Protein AF-A0A7S1TIT7-F1 (afdb_monomer_lite)

Sequence (179 aa):
MDATLGSLRNRAVDLRTTVGELREAAAGMADGLTSVQWPVMLDKYDGLCRIFYQFTDDVERAISEIGLNCLIIQPATMPAGVDLESTLDSIPDLLRTKLDPEIEEEHAALVSSSERNESKEEINRRARMFNDYVEDIELKIADWRDTFIAGKEPPLKPVVPSADDDAIIRIIEFGDGLQ

Organism: NCBI:txid31354

pLDDT: mean 77.71, std 13.83, range [41.19, 93.56]

Secondary structure (DSSP, 8-state):
-HHHHHHHHHHHHHHHHHHHHHHHHHHHHHTT-HHHHHHHHHHHHHHHHHHHHHHHHHHHHHHHHH-GGG----PPPPPTTS-HHHHHHHHHHHT--SPPHHHHHHHHHHHHHHHHH--HHHHHHHHHHHHHHHHHHHHHHHHHHHHHHTTPPP-SS--PPPHHHHHHHHHHHH-TT--

Structure (mmCIF, N/CA/C/O backbone):
data_AF-A0A7S1TIT7-F1
#
_entry.id   AF-A0A7S1TIT7-F1
#
loop_
_atom_site.group_PDB
_atom_site.id
_atom_site.type_symbol
_atom_site.label_atom_id
_atom_site.label_alt_id
_atom_site.label_comp_id
_atom_site.label_asym_id
_atom_site.label_entity_id
_atom_site.label_seq_id
_atom_site.pdbx_PDB_ins_code
_atom_site.Cartn_x
_atom_site.Cartn_y
_atom_site.Cartn_z
_atom_site.occupancy
_atom_site.B_iso_or_equiv
_atom_site.auth_seq_id
_atom_site.auth_comp_id
_atom_site.auth_asym_id
_atom_site.auth_atom_id
_atom_site.pdbx_PDB_model_num
ATOM 1 N N . MET A 1 1 ? 9.731 -21.096 5.831 1.00 58.03 1 MET A N 1
ATOM 2 C CA . MET A 1 1 ? 10.421 -19.9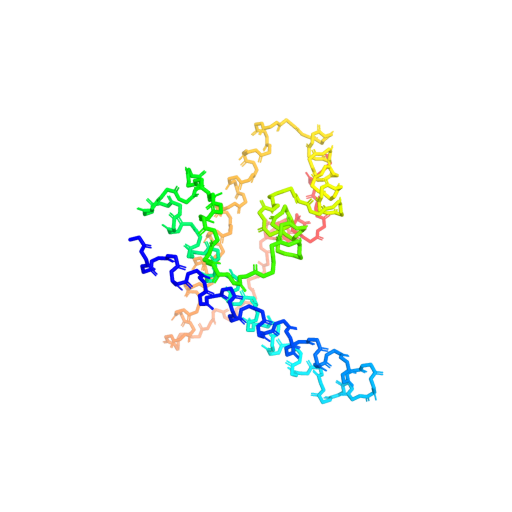57 5.193 1.00 58.03 1 MET A CA 1
ATOM 3 C C . MET A 1 1 ? 9.933 -19.764 3.760 1.00 58.03 1 MET A C 1
ATOM 5 O O . MET A 1 1 ? 9.417 -18.695 3.468 1.00 58.03 1 MET A O 1
ATOM 9 N N . ASP A 1 2 ? 9.968 -20.801 2.915 1.00 74.25 2 ASP A N 1
ATOM 10 C CA . ASP A 1 2 ? 9.575 -20.686 1.495 1.00 74.25 2 ASP A CA 1
ATOM 11 C C . ASP A 1 2 ? 8.107 -20.323 1.235 1.00 74.25 2 ASP A C 1
ATOM 13 O O . ASP A 1 2 ? 7.825 -19.620 0.271 1.00 74.25 2 ASP A O 1
ATOM 17 N N . ALA A 1 3 ? 7.164 -20.747 2.084 1.00 83.12 3 ALA A N 1
ATOM 18 C CA . ALA A 1 3 ? 5.744 -20.456 1.866 1.00 83.12 3 ALA A CA 1
ATOM 19 C C . ALA A 1 3 ? 5.410 -18.956 2.014 1.00 83.12 3 ALA A C 1
ATOM 21 O O . ALA A 1 3 ? 4.739 -18.394 1.152 1.00 83.12 3 ALA A O 1
ATOM 22 N N . THR A 1 4 ? 5.919 -18.293 3.060 1.00 85.62 4 THR A N 1
ATOM 23 C CA . THR A 1 4 ? 5.671 -16.863 3.329 1.00 85.62 4 THR A CA 1
ATOM 24 C C . THR A 1 4 ? 6.324 -15.972 2.268 1.00 85.62 4 THR A C 1
ATOM 26 O O . THR A 1 4 ? 5.672 -15.086 1.717 1.00 85.62 4 THR A O 1
ATOM 29 N N . LEU A 1 5 ? 7.581 -16.255 1.900 1.00 85.75 5 LEU A N 1
ATOM 30 C CA . LEU A 1 5 ? 8.264 -15.557 0.802 1.00 85.75 5 LEU A CA 1
ATOM 31 C C . LEU A 1 5 ? 7.618 -15.854 -0.560 1.00 85.75 5 LEU A C 1
ATOM 33 O O . LEU A 1 5 ? 7.541 -14.973 -1.413 1.00 85.75 5 LEU A O 1
ATOM 37 N N . GLY A 1 6 ? 7.112 -17.073 -0.758 1.00 88.06 6 GLY A N 1
ATOM 38 C CA . GLY A 1 6 ? 6.328 -17.449 -1.932 1.00 88.06 6 GLY A CA 1
ATOM 39 C C . GLY A 1 6 ? 5.029 -16.648 -2.052 1.00 88.06 6 GLY A C 1
ATOM 40 O O . GLY A 1 6 ? 4.721 -16.173 -3.142 1.00 88.06 6 GLY A O 1
ATOM 41 N N . SER A 1 7 ? 4.312 -16.433 -0.941 1.00 87.88 7 SER A N 1
ATOM 42 C CA . SER A 1 7 ? 3.123 -15.565 -0.901 1.00 87.88 7 SER A CA 1
ATOM 43 C C . SER A 1 7 ? 3.469 -14.138 -1.315 1.00 87.88 7 SER A C 1
ATOM 45 O O . SER A 1 7 ? 2.881 -13.622 -2.262 1.00 87.88 7 SER A O 1
ATOM 47 N N . LEU A 1 8 ? 4.492 -13.543 -0.689 1.00 89.56 8 LEU A N 1
ATOM 48 C CA . LEU A 1 8 ? 4.964 -12.194 -1.019 1.00 89.56 8 LEU A CA 1
ATOM 49 C C . LEU A 1 8 ? 5.349 -12.058 -2.493 1.00 89.56 8 LEU A C 1
ATOM 51 O O . LEU A 1 8 ? 4.974 -11.090 -3.152 1.00 89.56 8 LEU A O 1
ATOM 55 N N . ARG A 1 9 ? 6.064 -13.050 -3.033 1.00 91.12 9 ARG A N 1
ATOM 56 C CA . ARG A 1 9 ? 6.432 -13.079 -4.449 1.00 91.12 9 ARG A CA 1
ATOM 57 C C . ARG A 1 9 ? 5.200 -13.097 -5.349 1.00 91.12 9 ARG A C 1
ATOM 59 O O . ARG A 1 9 ? 5.163 -12.340 -6.313 1.00 91.12 9 ARG A O 1
ATOM 66 N N . ASN A 1 10 ? 4.218 -13.948 -5.059 1.00 92.19 10 ASN A N 1
ATOM 67 C CA . ASN A 1 10 ? 2.997 -14.032 -5.861 1.00 92.19 10 ASN A CA 1
ATOM 68 C C . ASN A 1 10 ? 2.229 -12.705 -5.825 1.00 92.19 10 ASN A C 1
ATOM 70 O O . ASN A 1 10 ? 1.868 -12.187 -6.876 1.00 92.19 10 ASN A O 1
ATOM 74 N N . ARG A 1 11 ? 2.100 -12.085 -4.645 1.00 91.50 11 ARG A N 1
ATOM 75 C CA . ARG A 1 11 ? 1.478 -10.761 -4.505 1.00 91.50 11 ARG A CA 1
ATOM 76 C C . ARG A 1 11 ? 2.214 -9.666 -5.272 1.00 91.50 11 ARG A C 1
ATOM 78 O O . ARG A 1 11 ? 1.576 -8.851 -5.927 1.00 91.50 11 ARG A O 1
ATOM 85 N N . ALA A 1 12 ? 3.546 -9.661 -5.246 1.00 90.81 12 ALA A N 1
ATOM 86 C CA . ALA A 1 12 ? 4.338 -8.709 -6.023 1.00 90.81 12 ALA A CA 1
ATOM 87 C C . ALA A 1 12 ? 4.140 -8.888 -7.542 1.00 90.81 12 ALA A C 1
ATOM 89 O O . ALA A 1 12 ? 4.123 -7.909 -8.291 1.00 90.81 12 ALA A O 1
ATOM 90 N N . VAL A 1 13 ? 3.959 -10.129 -8.007 1.00 93.56 13 VAL A N 1
ATOM 91 C CA . VAL A 1 13 ? 3.612 -10.415 -9.407 1.00 93.56 13 VAL A CA 1
ATOM 92 C C . VAL A 1 13 ? 2.209 -9.901 -9.738 1.00 93.56 13 VAL A C 1
ATOM 94 O O . VAL A 1 13 ? 2.049 -9.246 -10.766 1.00 93.56 13 VAL A O 1
ATOM 97 N N . ASP A 1 14 ? 1.225 -10.123 -8.867 1.00 92.62 14 ASP A N 1
ATOM 98 C CA . ASP A 1 14 ? -0.146 -9.629 -9.052 1.00 92.62 14 ASP A CA 1
ATOM 99 C C . ASP A 1 14 ? -0.195 -8.092 -9.122 1.00 92.62 14 ASP A C 1
ATOM 101 O O . ASP A 1 14 ? -0.849 -7.531 -10.008 1.00 92.62 14 ASP A O 1
ATOM 105 N N . LEU A 1 15 ? 0.555 -7.403 -8.248 1.00 92.50 15 LEU A N 1
ATOM 106 C CA . LEU A 1 15 ? 0.726 -5.945 -8.290 1.00 92.50 15 LEU A CA 1
ATOM 107 C C . LEU A 1 15 ? 1.280 -5.502 -9.643 1.00 92.50 15 LEU A C 1
ATOM 109 O O . LEU A 1 15 ? 0.707 -4.633 -10.297 1.00 92.50 15 LEU A O 1
ATOM 113 N N . ARG A 1 16 ? 2.373 -6.127 -10.094 1.00 93.00 16 ARG A N 1
ATOM 114 C CA . ARG A 1 16 ? 3.004 -5.791 -11.375 1.00 93.00 16 ARG A CA 1
ATOM 115 C C . ARG A 1 16 ? 2.039 -5.966 -12.547 1.00 93.00 16 ARG A C 1
ATOM 117 O O . ARG A 1 16 ? 1.995 -5.097 -13.417 1.00 93.00 16 ARG A O 1
ATOM 124 N N . THR A 1 17 ? 1.293 -7.067 -12.586 1.00 93.50 17 THR A N 1
ATOM 125 C CA . THR A 1 17 ? 0.300 -7.321 -13.639 1.00 93.50 17 THR A CA 1
ATOM 126 C C . THR A 1 17 ? -0.785 -6.248 -13.628 1.00 93.50 17 THR A C 1
ATOM 128 O O . THR A 1 17 ? -1.046 -5.638 -14.662 1.00 93.50 17 THR A O 1
ATOM 131 N N . THR A 1 18 ? -1.341 -5.939 -12.456 1.00 91.81 18 THR A N 1
ATOM 132 C CA . THR A 1 18 ? -2.420 -4.947 -12.309 1.00 91.81 18 THR A CA 1
ATOM 133 C C . THR A 1 18 ? -1.967 -3.538 -12.702 1.00 91.81 18 THR A C 1
ATOM 135 O O . THR A 1 18 ? -2.689 -2.819 -13.389 1.00 91.81 18 THR A O 1
ATOM 138 N N . VAL A 1 19 ? -0.741 -3.145 -12.339 1.00 92.94 19 VAL A N 1
ATOM 139 C CA . VAL A 1 19 ? -0.140 -1.871 -12.776 1.00 92.94 19 VAL A CA 1
ATOM 140 C C . VAL A 1 19 ? 0.035 -1.831 -14.299 1.00 92.94 19 VAL A C 1
ATOM 142 O O . VAL A 1 19 ? -0.187 -0.789 -14.917 1.00 92.94 19 VAL A O 1
ATOM 145 N N . GLY A 1 20 ? 0.400 -2.956 -14.920 1.00 91.62 20 GLY A N 1
ATOM 146 C CA . GLY A 1 20 ? 0.460 -3.084 -16.377 1.00 91.62 20 GLY A CA 1
ATOM 147 C C . GLY A 1 20 ? -0.895 -2.829 -17.041 1.00 91.62 20 GLY A C 1
ATOM 148 O O . GLY A 1 20 ? -0.988 -1.998 -17.941 1.00 91.62 20 GLY A O 1
ATOM 149 N N . GLU A 1 21 ? -1.952 -3.467 -16.541 1.00 89.75 21 GLU A N 1
ATOM 150 C CA . GLU A 1 21 ? -3.323 -3.288 -17.039 1.00 89.75 21 GLU A CA 1
ATOM 151 C C . GLU A 1 21 ? -3.825 -1.844 -16.861 1.00 89.75 21 GLU A C 1
ATOM 153 O O . GLU A 1 21 ? -4.445 -1.278 -17.762 1.00 89.75 21 GLU A O 1
ATOM 158 N N . LEU A 1 22 ? -3.511 -1.205 -15.727 1.00 91.56 22 LEU A N 1
ATOM 159 C CA . LEU A 1 22 ? -3.816 0.211 -15.492 1.00 91.56 22 LEU A CA 1
ATOM 160 C C . LEU A 1 22 ? -3.123 1.124 -16.498 1.00 91.56 22 LEU A C 1
ATOM 162 O O . LEU A 1 22 ? -3.729 2.071 -17.003 1.00 91.56 22 LEU A O 1
ATOM 166 N N . ARG A 1 23 ? -1.857 0.839 -16.812 1.00 90.94 23 ARG A N 1
ATOM 167 C CA . ARG A 1 23 ? -1.103 1.594 -17.812 1.00 90.94 23 ARG A CA 1
ATOM 168 C C . ARG A 1 23 ? -1.729 1.465 -19.199 1.00 90.94 23 ARG A C 1
ATOM 170 O O . ARG A 1 23 ? -1.784 2.457 -19.922 1.00 90.94 23 ARG A O 1
ATOM 177 N N . GLU A 1 24 ? -2.208 0.281 -19.567 1.00 89.31 24 GLU A N 1
ATOM 178 C CA . GLU A 1 24 ? -2.913 0.061 -20.836 1.00 89.31 24 GLU A CA 1
ATOM 179 C C . GLU A 1 24 ? -4.241 0.827 -20.892 1.00 89.31 24 GLU A C 1
ATOM 181 O O . GLU A 1 24 ? -4.508 1.518 -21.877 1.00 89.31 24 GLU A O 1
ATOM 186 N N . ALA A 1 25 ? -5.036 0.793 -19.818 1.00 86.94 25 ALA A N 1
ATOM 187 C CA . ALA A 1 25 ? -6.267 1.578 -19.723 1.00 86.94 25 ALA A CA 1
ATOM 188 C C . ALA A 1 25 ? -5.986 3.089 -19.819 1.00 86.94 25 ALA A C 1
ATOM 190 O O . ALA A 1 25 ? -6.678 3.815 -20.537 1.00 86.94 25 ALA A O 1
ATOM 191 N N . ALA A 1 26 ? -4.928 3.566 -19.154 1.00 87.62 26 ALA A N 1
ATOM 192 C CA . ALA A 1 26 ? -4.488 4.956 -19.223 1.00 87.62 26 ALA A CA 1
ATOM 193 C C . ALA A 1 26 ? -4.036 5.366 -20.632 1.00 87.62 26 ALA A C 1
ATOM 195 O O . ALA A 1 26 ? -4.397 6.448 -21.097 1.00 87.62 26 ALA A O 1
ATOM 196 N N . ALA A 1 27 ? -3.313 4.496 -21.341 1.00 89.44 27 ALA A N 1
ATOM 197 C CA . ALA A 1 27 ? -2.955 4.724 -22.739 1.00 89.44 27 ALA A CA 1
ATOM 198 C C . ALA A 1 27 ? -4.207 4.820 -23.627 1.00 89.44 27 ALA A C 1
ATOM 200 O O . ALA A 1 27 ? -4.347 5.773 -24.389 1.00 89.44 27 ALA A O 1
ATOM 201 N N . GLY A 1 28 ? -5.181 3.922 -23.446 1.00 83.94 28 GLY A N 1
ATOM 202 C CA . GLY A 1 28 ? -6.456 3.993 -24.161 1.00 83.94 28 GLY A CA 1
ATOM 203 C C . GLY A 1 28 ? -7.236 5.289 -23.891 1.00 83.94 28 GLY A C 1
ATOM 204 O O . GLY A 1 28 ? -7.889 5.818 -24.791 1.00 83.94 28 GLY A O 1
ATOM 205 N N . MET A 1 29 ? -7.155 5.848 -22.677 1.00 86.44 29 MET A N 1
ATOM 206 C CA . MET A 1 29 ? -7.725 7.169 -22.377 1.00 86.44 29 MET A CA 1
ATOM 207 C C . MET A 1 29 ? -7.006 8.299 -23.120 1.00 86.44 29 MET A C 1
ATOM 209 O O . MET A 1 29 ? -7.679 9.210 -23.603 1.00 86.44 29 MET A O 1
ATOM 213 N N . ALA A 1 30 ? -5.675 8.238 -23.229 1.00 87.38 30 ALA A N 1
ATOM 214 C CA . ALA A 1 30 ? -4.887 9.200 -24.002 1.00 87.38 30 ALA A CA 1
ATOM 215 C C . ALA A 1 30 ? -5.229 9.149 -25.503 1.00 87.38 30 ALA A C 1
ATOM 217 O O . ALA A 1 30 ? -5.255 10.189 -26.159 1.00 87.38 30 ALA A O 1
ATOM 218 N N . ASP A 1 31 ? -5.604 7.971 -26.009 1.00 89.94 31 ASP A N 1
ATOM 219 C CA . ASP A 1 31 ? -6.072 7.752 -27.384 1.00 89.94 31 ASP A CA 1
ATOM 220 C C . ASP A 1 31 ? -7.546 8.161 -27.614 1.00 89.94 31 ASP A C 1
ATOM 222 O O . ASP A 1 31 ? -8.123 7.900 -28.672 1.00 89.94 31 ASP A O 1
ATOM 226 N N . GLY A 1 32 ? -8.185 8.818 -26.639 1.00 83.38 32 GLY A N 1
ATOM 227 C CA . GLY A 1 32 ? -9.541 9.363 -26.763 1.00 83.38 32 GLY A CA 1
ATOM 228 C C . GLY A 1 32 ? -10.673 8.378 -26.450 1.00 83.38 32 GLY A C 1
ATOM 229 O O . GLY A 1 32 ? -11.839 8.705 -26.669 1.00 83.38 32 GLY A O 1
ATOM 230 N N . LEU A 1 33 ? -10.376 7.196 -25.894 1.00 82.19 33 LEU A N 1
ATOM 231 C CA . LEU A 1 33 ? -11.378 6.200 -25.473 1.00 82.19 33 LEU A CA 1
ATOM 232 C C . LEU A 1 33 ? -11.870 6.415 -24.028 1.00 82.19 33 LEU A C 1
ATOM 234 O O . LEU A 1 33 ? -12.299 5.469 -23.364 1.00 82.19 33 LEU A O 1
ATOM 238 N N . THR A 1 34 ? -11.821 7.648 -23.515 1.00 78.88 34 THR A N 1
ATOM 239 C CA . THR A 1 34 ? -12.036 7.973 -22.093 1.00 78.88 34 THR A CA 1
ATOM 240 C C . THR A 1 34 ? -13.354 7.440 -21.530 1.00 78.88 34 THR A C 1
ATOM 242 O O . THR A 1 34 ? -13.369 6.909 -20.425 1.00 78.88 34 THR A O 1
ATOM 245 N N . SER A 1 35 ? -14.457 7.513 -22.280 1.00 76.75 35 SER A N 1
ATOM 246 C CA . SER A 1 35 ? -15.775 7.054 -21.808 1.00 76.75 35 SER A CA 1
ATOM 247 C C . SER A 1 35 ? -15.862 5.542 -21.576 1.00 76.75 35 SER A C 1
ATOM 249 O O . SER A 1 35 ? -16.664 5.097 -20.759 1.00 76.75 35 SER A O 1
ATOM 251 N N . VAL A 1 36 ? -15.037 4.758 -22.274 1.00 79.44 36 VAL A N 1
ATOM 252 C CA . VAL A 1 36 ? -14.968 3.295 -22.139 1.00 79.44 36 VAL A CA 1
ATOM 253 C C . VAL A 1 36 ? -13.893 2.900 -21.131 1.00 79.44 36 VAL A C 1
ATOM 255 O O . VAL A 1 36 ? -14.093 1.983 -20.342 1.00 79.44 36 VAL A O 1
ATOM 258 N N . GLN A 1 37 ? -12.762 3.606 -21.138 1.00 85.31 37 GLN A N 1
ATOM 259 C CA . GLN A 1 37 ? -11.591 3.255 -20.340 1.00 85.31 37 GLN A CA 1
ATOM 260 C C . GLN A 1 37 ? -11.646 3.788 -18.906 1.00 85.31 37 GLN A C 1
ATOM 262 O O . GLN A 1 37 ? -11.035 3.192 -18.027 1.00 85.31 37 GLN A O 1
ATOM 267 N N . TRP A 1 38 ? -12.393 4.861 -18.626 1.00 85.06 38 TRP A N 1
ATOM 268 C CA . TRP A 1 38 ? -12.480 5.423 -17.274 1.00 85.06 38 TRP A CA 1
ATOM 269 C C . TRP A 1 38 ? -13.085 4.450 -16.245 1.00 85.06 38 TRP A C 1
ATOM 271 O O . TRP A 1 38 ? -12.448 4.227 -15.216 1.00 85.06 38 TRP A O 1
ATOM 281 N N . PRO A 1 39 ? -14.240 3.794 -16.497 1.00 90.81 39 PRO A N 1
ATOM 282 C CA . PRO A 1 39 ? -14.759 2.787 -15.570 1.00 90.81 39 PRO A CA 1
ATOM 283 C C . PRO A 1 39 ? -13.808 1.597 -15.386 1.00 90.81 39 PRO A C 1
ATOM 285 O O . PRO A 1 39 ? -13.676 1.090 -14.277 1.00 90.81 39 PRO A O 1
ATOM 288 N N . VAL A 1 40 ? -13.120 1.181 -16.457 1.00 87.19 40 VAL A N 1
ATOM 289 C CA . VAL A 1 40 ? -12.118 0.104 -16.407 1.00 87.19 40 VAL A CA 1
ATOM 290 C C . VAL A 1 40 ? -10.932 0.520 -15.539 1.00 87.19 40 VAL A C 1
ATOM 292 O O . VAL A 1 40 ? -10.490 -0.254 -14.701 1.00 87.19 40 VAL A O 1
ATOM 295 N N . MET A 1 41 ? -10.446 1.752 -15.688 1.00 88.88 41 MET A N 1
ATOM 296 C CA . MET A 1 41 ? -9.358 2.284 -14.873 1.00 88.88 41 MET A CA 1
ATOM 297 C C . MET A 1 41 ? -9.737 2.305 -13.389 1.00 88.88 41 MET A C 1
ATOM 299 O O . MET A 1 41 ? -8.952 1.842 -12.569 1.00 88.88 41 MET A O 1
ATOM 303 N N . LEU A 1 42 ? -10.947 2.760 -13.048 1.00 90.44 42 LEU A N 1
ATOM 304 C CA . LEU A 1 42 ? -11.422 2.767 -11.661 1.00 90.44 42 LEU A CA 1
ATOM 305 C C . LEU A 1 42 ? -11.518 1.358 -11.062 1.00 90.44 42 LEU A C 1
ATOM 307 O O . LEU A 1 42 ? -11.068 1.152 -9.938 1.00 90.44 42 LEU A O 1
ATOM 311 N N . ASP A 1 43 ? -12.055 0.389 -11.806 1.00 89.00 43 ASP A N 1
ATOM 312 C CA . ASP A 1 43 ? -12.136 -1.011 -11.362 1.00 89.00 43 ASP A CA 1
ATOM 313 C C . ASP A 1 43 ? -10.741 -1.609 -11.118 1.00 89.00 43 ASP A C 1
ATOM 315 O O . ASP A 1 43 ? -10.473 -2.223 -10.084 1.00 89.00 43 ASP A O 1
ATOM 319 N N . LYS A 1 44 ? -9.801 -1.353 -12.035 1.00 89.00 44 LYS A N 1
ATOM 320 C CA . LYS A 1 44 ? -8.411 -1.800 -11.894 1.00 89.00 44 LYS A CA 1
ATOM 321 C C . LYS A 1 44 ? -7.678 -1.091 -10.761 1.00 89.00 44 LYS A C 1
ATOM 323 O O . LYS A 1 44 ? -6.844 -1.712 -10.107 1.00 89.00 44 LYS A O 1
ATOM 328 N N . TYR A 1 45 ? -7.992 0.175 -10.505 1.00 91.00 45 TYR A N 1
ATOM 329 C CA . TYR A 1 45 ? -7.431 0.932 -9.392 1.00 91.00 45 TYR A CA 1
ATOM 330 C C . TYR A 1 45 ? -7.933 0.396 -8.047 1.00 91.00 45 TYR A C 1
ATOM 332 O O . TYR A 1 45 ? -7.124 0.153 -7.159 1.00 91.00 45 TYR A O 1
ATOM 340 N N . ASP A 1 46 ? -9.231 0.110 -7.915 1.00 91.50 46 ASP A N 1
ATOM 341 C CA . ASP A 1 46 ? -9.778 -0.545 -6.719 1.00 91.50 46 ASP A CA 1
ATOM 342 C C . ASP A 1 46 ? -9.140 -1.929 -6.496 1.00 91.50 46 ASP A C 1
ATOM 344 O O . ASP A 1 46 ? -8.717 -2.267 -5.387 1.00 91.50 46 ASP A O 1
ATOM 348 N N . GLY A 1 47 ? -8.968 -2.706 -7.570 1.00 89.94 47 GLY A N 1
ATOM 349 C CA . GLY A 1 47 ? -8.208 -3.956 -7.541 1.00 89.94 47 GLY A CA 1
ATOM 350 C C . GLY A 1 47 ? -6.772 -3.766 -7.043 1.00 89.94 47 GLY A C 1
ATOM 351 O O . GLY A 1 47 ? -6.326 -4.501 -6.161 1.00 89.94 47 GLY A O 1
ATOM 352 N N . LEU A 1 48 ? -6.067 -2.750 -7.551 1.00 92.19 48 LEU A N 1
ATOM 353 C CA . LEU A 1 48 ? -4.711 -2.405 -7.128 1.00 92.19 48 LEU A CA 1
ATOM 354 C C . LEU A 1 48 ? -4.660 -2.062 -5.633 1.00 92.19 48 LEU A C 1
ATOM 356 O O . LEU A 1 48 ? -3.813 -2.602 -4.922 1.00 92.19 48 LEU A O 1
ATOM 360 N N . CYS A 1 49 ? -5.580 -1.227 -5.140 1.00 92.00 49 CYS A N 1
ATOM 361 C CA . CYS A 1 49 ? -5.681 -0.880 -3.722 1.00 92.00 49 CYS A CA 1
ATOM 362 C C . CYS A 1 49 ? -5.841 -2.130 -2.851 1.00 92.00 49 CYS A C 1
ATOM 364 O O . CYS A 1 49 ? -5.101 -2.305 -1.884 1.00 92.00 49 CYS A O 1
ATOM 366 N N . ARG A 1 50 ? -6.742 -3.050 -3.218 1.00 92.19 50 ARG A N 1
ATOM 367 C CA . ARG A 1 50 ? -6.949 -4.306 -2.475 1.00 92.19 50 ARG A CA 1
ATOM 368 C C . ARG A 1 50 ? -5.698 -5.179 -2.435 1.00 92.19 50 ARG A C 1
ATOM 370 O O . ARG A 1 50 ? -5.405 -5.761 -1.392 1.00 92.19 50 ARG A O 1
ATOM 377 N N . ILE A 1 51 ? -4.965 -5.282 -3.545 1.00 91.69 51 ILE A N 1
ATOM 378 C CA . ILE A 1 51 ? -3.718 -6.054 -3.581 1.00 91.69 51 ILE A CA 1
ATOM 379 C C . ILE A 1 51 ? -2.651 -5.368 -2.718 1.00 91.69 51 ILE A C 1
ATOM 381 O O . ILE A 1 51 ? -1.938 -6.068 -2.006 1.00 91.69 51 ILE A O 1
ATOM 385 N N . PHE A 1 52 ? -2.568 -4.033 -2.715 1.00 91.62 52 PHE A N 1
ATOM 386 C CA . PHE A 1 52 ? -1.659 -3.302 -1.826 1.00 91.62 52 PHE A CA 1
ATOM 387 C C . PHE A 1 52 ? -1.957 -3.559 -0.350 1.00 91.62 52 PHE A C 1
ATOM 389 O O . PHE A 1 52 ? -1.029 -3.877 0.385 1.00 91.62 52 PHE A O 1
ATOM 396 N N . TYR A 1 53 ? -3.224 -3.505 0.074 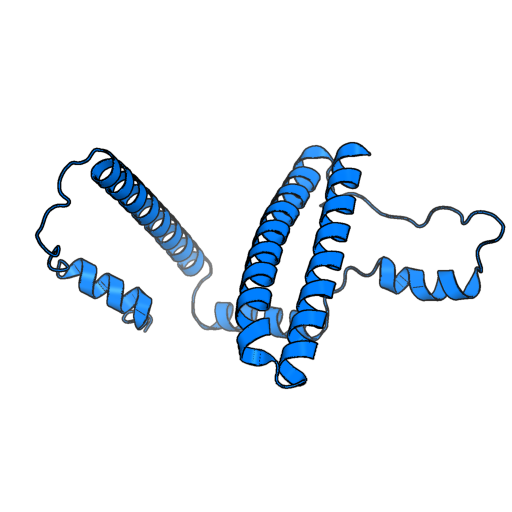1.00 91.19 53 TYR A N 1
ATOM 397 C CA . TYR A 1 53 ? -3.601 -3.857 1.450 1.00 91.19 53 TYR A CA 1
ATOM 398 C C . TYR A 1 53 ? -3.142 -5.274 1.810 1.00 91.19 53 TYR A C 1
ATOM 400 O O . TYR A 1 53 ? -2.447 -5.475 2.801 1.00 91.19 53 TYR A O 1
ATOM 408 N N . GLN A 1 54 ? -3.437 -6.248 0.947 1.00 90.50 54 GLN A N 1
ATOM 409 C CA . GLN A 1 54 ? -3.032 -7.640 1.160 1.00 90.50 54 GLN A CA 1
ATOM 410 C C . GLN A 1 54 ? -1.509 -7.827 1.157 1.00 90.50 54 GLN A C 1
ATOM 412 O O . GLN A 1 54 ? -0.994 -8.695 1.857 1.00 90.50 54 GLN A O 1
ATOM 417 N N . PHE A 1 55 ? -0.783 -7.051 0.350 1.00 91.94 55 PHE A N 1
ATOM 418 C CA . PHE A 1 55 ? 0.673 -7.084 0.307 1.00 91.94 55 PHE A CA 1
ATOM 419 C C . PHE A 1 55 ? 1.275 -6.526 1.598 1.00 91.94 55 PHE A C 1
ATOM 421 O O . PHE A 1 55 ? 2.188 -7.141 2.141 1.00 91.94 55 PHE A O 1
ATOM 428 N N . THR A 1 56 ? 0.742 -5.419 2.117 1.00 91.25 56 THR A N 1
ATOM 429 C CA . THR A 1 56 ? 1.158 -4.846 3.404 1.00 91.25 56 THR A CA 1
ATOM 430 C C . THR A 1 56 ? 0.925 -5.835 4.545 1.00 91.25 56 THR A C 1
ATOM 432 O O . THR A 1 56 ? 1.863 -6.115 5.289 1.00 91.25 56 THR A O 1
ATOM 435 N N . ASP A 1 57 ? -0.254 -6.462 4.613 1.00 91.25 57 ASP A N 1
ATOM 436 C CA . ASP A 1 57 ? -0.551 -7.507 5.604 1.00 91.25 57 ASP A CA 1
ATOM 437 C C . ASP A 1 57 ? 0.429 -8.691 5.497 1.00 91.25 57 ASP A C 1
ATOM 439 O O . ASP A 1 57 ? 0.942 -9.196 6.499 1.00 91.25 57 ASP A O 1
ATOM 443 N N . ASP A 1 58 ? 0.730 -9.140 4.272 1.00 90.81 58 ASP A N 1
ATOM 444 C CA . ASP A 1 58 ? 1.688 -10.221 4.028 1.00 90.81 58 ASP A CA 1
ATOM 445 C C . ASP A 1 58 ? 3.117 -9.828 4.458 1.00 90.81 58 ASP A C 1
ATOM 447 O O . ASP A 1 58 ? 3.856 -10.684 4.958 1.00 90.81 58 ASP A O 1
ATOM 451 N N . VAL A 1 59 ? 3.513 -8.558 4.294 1.00 91.81 59 VAL A N 1
ATOM 452 C CA . VAL A 1 59 ? 4.808 -8.022 4.749 1.00 91.81 59 VAL A CA 1
ATOM 453 C C . VAL A 1 59 ? 4.867 -7.983 6.273 1.00 91.81 59 VAL A C 1
ATOM 455 O O . VAL A 1 59 ? 5.839 -8.477 6.845 1.00 91.81 59 VAL A O 1
ATOM 458 N N . GLU A 1 60 ? 3.841 -7.467 6.948 1.00 91.75 60 GLU A N 1
ATOM 459 C CA . GLU A 1 60 ? 3.769 -7.436 8.416 1.00 91.75 60 GLU A CA 1
ATOM 460 C C . GLU A 1 60 ? 3.786 -8.845 9.016 1.00 91.75 60 GLU A C 1
ATOM 462 O O . GLU A 1 60 ? 4.522 -9.130 9.974 1.00 91.75 60 GLU A O 1
ATOM 467 N N . ARG A 1 61 ? 3.046 -9.771 8.396 1.00 90.06 61 ARG A N 1
ATOM 468 C CA . ARG A 1 61 ? 3.090 -11.189 8.748 1.00 90.06 61 ARG A CA 1
ATOM 469 C C . ARG A 1 61 ? 4.490 -11.760 8.544 1.00 90.06 61 ARG A C 1
ATOM 471 O O . ARG A 1 61 ? 4.982 -12.463 9.419 1.00 90.06 61 ARG A O 1
ATOM 478 N N . ALA A 1 62 ? 5.166 -11.450 7.438 1.00 90.25 62 ALA A N 1
ATOM 479 C CA . ALA A 1 62 ? 6.524 -11.930 7.182 1.00 90.25 62 ALA A CA 1
ATOM 480 C C . ALA A 1 62 ? 7.557 -11.350 8.163 1.00 90.25 62 ALA A C 1
ATOM 482 O O . ALA A 1 62 ? 8.456 -12.065 8.609 1.00 90.25 62 ALA A O 1
ATOM 483 N N . ILE A 1 63 ? 7.425 -10.083 8.551 1.00 91.44 63 ILE A N 1
ATOM 484 C CA . ILE A 1 63 ? 8.235 -9.494 9.624 1.00 91.44 63 ILE A CA 1
ATOM 485 C C . ILE A 1 63 ? 8.047 -10.304 10.912 1.00 91.44 63 ILE A C 1
ATOM 487 O O . ILE A 1 63 ? 9.033 -10.702 11.528 1.00 91.44 63 ILE A O 1
ATOM 491 N N . SER A 1 64 ? 6.803 -10.621 11.271 1.00 89.94 64 SER A N 1
ATOM 492 C CA . SER A 1 64 ? 6.481 -11.335 12.513 1.00 89.94 64 SER A CA 1
ATOM 493 C C . SER A 1 64 ? 6.877 -12.821 12.499 1.00 89.94 64 SER A C 1
ATOM 495 O O . SER A 1 64 ? 7.387 -13.333 13.492 1.00 89.94 64 SER A O 1
ATOM 497 N N . GLU A 1 65 ? 6.653 -13.532 11.392 1.00 91.06 65 GLU A N 1
ATOM 498 C CA . GLU A 1 65 ? 6.853 -14.986 11.296 1.00 91.06 65 GLU A CA 1
ATOM 499 C C . GLU A 1 65 ? 8.298 -15.385 10.997 1.00 91.06 65 GLU A C 1
ATOM 501 O O . GLU A 1 65 ? 8.787 -16.388 11.521 1.00 91.06 65 GLU A O 1
ATOM 506 N N . ILE A 1 66 ? 8.965 -14.651 10.100 1.00 89.00 66 ILE A N 1
ATOM 507 C CA . ILE A 1 66 ? 10.291 -15.020 9.584 1.00 89.00 66 ILE A CA 1
ATOM 508 C C . ILE A 1 66 ? 11.361 -13.966 9.871 1.00 89.00 66 ILE A C 1
ATOM 510 O O . ILE A 1 66 ? 12.510 -14.165 9.481 1.00 89.00 66 ILE A O 1
ATOM 514 N N . GLY A 1 67 ? 11.015 -12.861 10.542 1.00 88.00 67 GLY A N 1
ATOM 515 C CA . GLY A 1 67 ? 11.963 -11.789 10.833 1.00 88.00 67 GLY A CA 1
ATOM 516 C C . GLY A 1 67 ? 12.459 -11.106 9.564 1.00 88.00 67 GLY A C 1
ATOM 517 O O . GLY A 1 67 ? 13.660 -10.892 9.427 1.00 88.00 67 GLY A O 1
ATOM 518 N N . LEU A 1 68 ? 11.562 -10.813 8.610 1.00 87.25 68 LEU A N 1
ATOM 519 C CA . LEU A 1 68 ? 11.918 -10.259 7.294 1.00 87.25 68 LEU A CA 1
ATOM 520 C C . LEU A 1 68 ? 12.827 -9.020 7.385 1.00 87.25 68 LEU A C 1
ATOM 522 O O . LEU A 1 68 ? 13.768 -8.892 6.611 1.00 87.25 68 LEU A O 1
ATOM 526 N N . ASN A 1 69 ? 12.597 -8.154 8.372 1.00 86.31 69 ASN A N 1
ATOM 527 C CA . ASN A 1 69 ? 13.403 -6.963 8.662 1.00 86.31 69 ASN A CA 1
ATOM 528 C C . ASN A 1 69 ? 14.854 -7.260 9.094 1.00 86.31 69 ASN A C 1
ATOM 530 O O . ASN A 1 69 ? 15.696 -6.365 9.075 1.00 86.31 69 ASN A O 1
ATOM 534 N N . CYS A 1 70 ? 15.142 -8.496 9.491 1.00 84.31 70 CYS A N 1
ATOM 535 C CA . CYS A 1 70 ? 16.455 -8.966 9.920 1.00 84.31 70 CYS A CA 1
ATOM 536 C C . CYS A 1 70 ? 17.117 -9.892 8.886 1.00 84.31 70 CYS A C 1
ATOM 538 O O . CYS A 1 70 ? 18.254 -10.324 9.094 1.00 84.31 70 CYS A O 1
ATOM 540 N N . LEU A 1 71 ? 16.426 -10.233 7.792 1.00 83.19 71 LEU A N 1
ATOM 541 C CA . LEU A 1 71 ? 16.970 -11.093 6.745 1.00 83.19 71 LEU A CA 1
ATOM 542 C C . LEU A 1 71 ? 17.928 -10.305 5.850 1.00 83.19 71 LEU A C 1
ATOM 544 O O . LEU A 1 71 ? 17.577 -9.277 5.277 1.00 83.19 71 LEU A O 1
ATOM 548 N N . ILE A 1 72 ? 19.141 -10.832 5.688 1.00 81.38 72 ILE A N 1
ATOM 549 C CA . ILE A 1 72 ? 20.129 -10.290 4.755 1.00 81.38 72 ILE A CA 1
ATOM 550 C C . ILE A 1 72 ? 20.047 -11.098 3.464 1.00 81.38 72 ILE A C 1
ATOM 552 O O . ILE A 1 72 ? 20.343 -12.293 3.449 1.00 81.38 72 ILE A O 1
ATOM 556 N N . ILE A 1 73 ? 19.666 -10.436 2.375 1.00 80.50 73 ILE A N 1
ATOM 557 C CA . ILE A 1 73 ? 19.679 -11.031 1.041 1.00 80.50 73 ILE A CA 1
ATOM 558 C C . ILE A 1 73 ? 21.079 -10.844 0.465 1.00 80.50 73 ILE A C 1
ATOM 560 O O . ILE A 1 73 ? 21.522 -9.721 0.231 1.00 80.50 73 ILE A O 1
ATOM 564 N N . GLN A 1 74 ? 21.781 -11.953 0.247 1.00 77.94 74 GLN A N 1
ATOM 565 C CA . GLN A 1 74 ? 23.050 -11.966 -0.474 1.00 77.94 74 GLN A CA 1
ATOM 566 C C . GLN A 1 74 ? 22.855 -12.680 -1.812 1.00 77.94 74 GLN A C 1
ATOM 568 O O . GLN A 1 74 ? 22.180 -13.714 -1.849 1.00 77.94 74 GLN A O 1
ATOM 573 N N . PRO A 1 75 ? 23.429 -12.162 -2.911 1.00 70.88 75 PRO A N 1
ATOM 574 C CA . PRO A 1 75 ? 23.390 -12.865 -4.180 1.00 70.88 75 PRO A CA 1
ATOM 575 C C . PRO A 1 75 ? 24.085 -14.219 -4.019 1.00 70.88 75 PRO A C 1
ATOM 577 O O . PRO A 1 75 ? 25.218 -14.303 -3.542 1.00 70.88 75 PRO A O 1
ATOM 580 N N . ALA A 1 76 ? 23.386 -15.290 -4.395 1.00 70.56 76 ALA A N 1
ATOM 581 C CA . ALA A 1 76 ? 23.982 -16.617 -4.446 1.00 70.56 76 ALA A CA 1
ATOM 582 C C . ALA A 1 76 ? 25.114 -16.643 -5.486 1.00 70.56 76 ALA A C 1
ATOM 584 O O . ALA A 1 76 ? 25.118 -15.861 -6.441 1.00 70.56 76 ALA A O 1
ATOM 585 N N . THR A 1 77 ? 26.061 -17.570 -5.334 1.00 67.69 77 THR A N 1
ATOM 586 C CA . THR A 1 77 ? 27.049 -17.843 -6.380 1.00 67.69 77 THR A CA 1
ATOM 587 C C . THR A 1 77 ? 26.326 -18.190 -7.680 1.00 67.69 77 THR A C 1
ATOM 589 O O . THR A 1 77 ? 25.546 -19.140 -7.746 1.00 67.69 77 THR A O 1
ATOM 592 N N . MET A 1 78 ? 26.558 -17.367 -8.702 1.00 63.00 78 MET A N 1
ATOM 593 C CA . MET A 1 78 ? 25.860 -17.447 -9.981 1.00 63.00 78 MET A CA 1
ATOM 594 C C . MET A 1 78 ? 26.090 -18.816 -10.643 1.00 63.00 78 MET A C 1
ATOM 596 O O . MET A 1 78 ? 27.232 -19.286 -10.684 1.00 63.00 78 MET A O 1
ATOM 600 N N . PRO A 1 79 ? 25.039 -19.475 -11.166 1.00 65.38 79 PRO A N 1
ATOM 601 C CA . PRO A 1 79 ? 25.202 -20.714 -11.911 1.00 65.38 79 PRO A CA 1
ATOM 602 C C . PRO A 1 79 ? 26.040 -20.478 -13.175 1.00 65.38 79 PRO A C 1
ATOM 604 O O . PRO A 1 79 ? 25.959 -19.427 -13.812 1.00 65.38 79 PRO A O 1
ATOM 607 N N . ALA A 1 80 ? 26.857 -21.467 -13.543 1.00 60.81 80 ALA A N 1
ATOM 608 C CA . ALA A 1 80 ? 27.715 -21.380 -14.719 1.00 60.81 80 ALA A CA 1
ATOM 609 C C . ALA A 1 80 ? 26.873 -21.154 -15.990 1.00 60.81 80 ALA A C 1
ATOM 611 O O . ALA A 1 80 ? 26.011 -21.972 -16.309 1.00 60.81 80 ALA A O 1
ATOM 612 N N . GLY A 1 81 ? 27.132 -20.056 -16.709 1.00 65.12 81 GLY A N 1
ATOM 613 C CA . GLY A 1 81 ? 26.458 -19.720 -17.971 1.00 65.12 81 GLY A CA 1
ATOM 614 C C . GLY A 1 81 ? 25.534 -18.500 -17.932 1.00 65.12 81 GLY A C 1
ATOM 615 O O . GLY A 1 81 ? 24.975 -18.154 -18.969 1.00 65.12 81 GLY A O 1
ATOM 616 N N . VAL A 1 82 ? 25.381 -17.834 -16.784 1.00 68.88 82 VAL A N 1
ATOM 617 C CA . VAL A 1 82 ? 24.741 -16.511 -16.730 1.00 68.88 82 VAL A CA 1
ATOM 618 C C . VAL A 1 82 ? 25.743 -15.454 -17.192 1.00 68.88 82 VAL A C 1
ATOM 620 O O . VAL A 1 82 ? 26.899 -15.481 -16.766 1.00 68.88 82 VAL A O 1
ATOM 623 N N . ASP A 1 83 ? 25.304 -14.550 -18.070 1.00 70.44 83 ASP A N 1
ATOM 624 C CA . ASP A 1 83 ? 26.093 -13.394 -18.495 1.00 70.44 83 ASP A CA 1
ATOM 625 C C . ASP A 1 83 ? 26.445 -12.540 -17.270 1.00 70.44 83 ASP A C 1
ATOM 627 O O . ASP A 1 83 ? 25.594 -11.886 -16.658 1.00 70.44 83 ASP A O 1
ATOM 631 N N . LEU A 1 84 ? 27.706 -12.658 -16.855 1.00 61.84 84 LEU A N 1
ATOM 632 C CA . LEU A 1 84 ? 28.177 -12.159 -15.574 1.00 61.84 84 LEU A CA 1
ATOM 633 C C . LEU A 1 84 ? 28.184 -10.629 -15.563 1.00 61.84 84 LEU A C 1
ATOM 635 O O . LEU A 1 84 ? 27.872 -10.040 -14.539 1.00 61.84 84 LEU A O 1
ATOM 639 N N . GLU A 1 85 ? 28.505 -10.001 -16.692 1.00 65.88 85 GLU A N 1
ATOM 640 C CA . GLU A 1 85 ? 28.707 -8.553 -16.798 1.00 65.88 85 GLU A CA 1
ATOM 641 C C . GLU A 1 85 ? 27.373 -7.804 -16.679 1.00 65.88 85 GLU A C 1
ATOM 643 O O . GLU A 1 85 ? 27.195 -6.997 -15.770 1.00 65.88 85 GLU A O 1
ATOM 648 N N . SER A 1 86 ? 26.374 -8.176 -17.487 1.00 67.38 86 SER A N 1
ATOM 649 C CA . SER A 1 86 ? 25.045 -7.546 -17.441 1.00 67.38 86 SER A CA 1
ATOM 650 C C . SER A 1 86 ? 24.277 -7.817 -16.142 1.00 67.38 86 SER A C 1
ATOM 652 O O . SER A 1 86 ? 23.483 -6.988 -15.685 1.00 67.38 86 SER A O 1
ATOM 654 N N . THR A 1 87 ? 24.513 -8.968 -15.507 1.00 64.69 87 THR A N 1
ATOM 655 C CA . THR A 1 87 ? 23.859 -9.288 -14.233 1.00 64.69 87 THR A CA 1
ATOM 656 C C . THR A 1 87 ? 24.548 -8.598 -13.057 1.00 64.69 87 THR A C 1
ATOM 658 O O . THR A 1 87 ? 23.866 -8.121 -12.156 1.00 64.69 87 THR A O 1
ATOM 661 N N . LEU A 1 88 ? 25.881 -8.489 -13.053 1.00 66.69 88 LEU A N 1
ATOM 662 C CA . LEU A 1 88 ? 26.609 -7.765 -12.003 1.00 66.69 88 LEU A CA 1
ATOM 663 C C . LEU A 1 88 ? 26.265 -6.272 -11.992 1.00 66.69 88 LEU A C 1
ATOM 665 O O . LEU A 1 88 ? 26.132 -5.708 -10.907 1.00 66.69 88 LEU A O 1
ATOM 669 N N . ASP A 1 89 ? 26.041 -5.672 -13.162 1.00 75.44 89 ASP A N 1
ATOM 670 C CA . ASP A 1 89 ? 25.661 -4.261 -13.279 1.00 75.44 89 ASP A CA 1
ATOM 671 C C . ASP A 1 89 ? 24.256 -3.961 -12.723 1.00 75.44 89 ASP A C 1
ATOM 673 O O . ASP A 1 89 ? 24.004 -2.854 -12.256 1.00 75.44 89 ASP A O 1
ATOM 677 N N . SER A 1 90 ? 23.346 -4.942 -12.714 1.00 75.94 90 SER A N 1
ATOM 678 C CA . SER A 1 90 ? 21.954 -4.762 -12.259 1.00 75.94 90 SER A CA 1
ATOM 679 C C . SER A 1 90 ? 21.698 -5.184 -10.806 1.00 75.94 90 SER A C 1
ATOM 681 O O . SER A 1 90 ? 20.704 -4.767 -10.212 1.00 75.94 90 SER A O 1
ATOM 683 N N . ILE A 1 91 ? 22.586 -5.978 -10.193 1.00 75.19 91 ILE A N 1
ATOM 684 C CA . ILE A 1 91 ? 22.452 -6.422 -8.792 1.00 75.19 91 ILE A CA 1
ATOM 685 C C . ILE A 1 91 ? 22.322 -5.255 -7.796 1.00 75.19 91 ILE A C 1
ATOM 687 O O . ILE A 1 91 ? 21.459 -5.350 -6.919 1.00 75.19 91 ILE A O 1
ATOM 691 N N . PRO A 1 92 ? 23.124 -4.172 -7.881 1.00 79.62 92 PRO A N 1
ATOM 692 C CA . PRO A 1 92 ? 22.999 -3.049 -6.955 1.00 79.62 92 PRO A CA 1
ATOM 693 C C . PRO A 1 92 ? 21.607 -2.417 -6.980 1.00 79.62 92 PRO A C 1
ATOM 695 O O . PRO A 1 92 ? 21.074 -2.096 -5.920 1.00 79.62 92 PRO A O 1
ATOM 698 N N . ASP A 1 93 ? 21.002 -2.302 -8.163 1.00 81.06 93 ASP A N 1
ATOM 699 C CA . ASP A 1 93 ? 19.660 -1.741 -8.324 1.00 81.06 93 ASP A CA 1
ATOM 700 C C . ASP A 1 93 ? 18.577 -2.710 -7.829 1.00 81.06 93 ASP A C 1
ATOM 702 O O . ASP A 1 93 ? 17.631 -2.289 -7.169 1.00 81.06 93 ASP A O 1
ATOM 706 N N . LEU A 1 94 ? 18.734 -4.018 -8.060 1.00 80.19 94 LEU A N 1
ATOM 707 C CA . LEU A 1 94 ? 17.798 -5.043 -7.572 1.00 80.19 94 LEU A CA 1
ATOM 708 C C . LEU A 1 94 ? 17.802 -5.198 -6.043 1.00 80.19 94 LEU A C 1
ATOM 710 O O . LEU A 1 94 ? 16.797 -5.610 -5.467 1.00 80.19 94 LEU A O 1
ATOM 714 N N . LEU A 1 95 ? 18.929 -4.906 -5.391 1.00 82.62 95 LEU A N 1
ATOM 715 C CA . LEU A 1 95 ? 19.086 -4.952 -3.933 1.00 82.62 95 LEU A CA 1
ATOM 716 C C . LEU A 1 95 ? 18.975 -3.570 -3.281 1.00 82.62 95 LEU A C 1
ATOM 718 O O . LEU A 1 95 ? 19.185 -3.436 -2.072 1.00 82.62 95 LEU A O 1
ATOM 722 N N . ARG A 1 96 ? 18.672 -2.532 -4.064 1.00 84.25 96 ARG A N 1
ATOM 723 C CA . ARG A 1 96 ? 18.559 -1.171 -3.560 1.00 84.25 96 ARG A CA 1
ATOM 724 C C . ARG A 1 96 ? 17.395 -1.078 -2.577 1.00 84.25 96 ARG A C 1
ATOM 726 O O . ARG A 1 96 ? 16.251 -1.360 -2.907 1.00 84.25 96 ARG A O 1
ATOM 733 N N . THR A 1 97 ? 17.699 -0.605 -1.374 1.00 84.62 97 THR A N 1
ATOM 734 C CA . THR A 1 97 ? 16.707 -0.280 -0.335 1.00 84.62 97 THR A CA 1
ATOM 735 C C . THR A 1 97 ? 16.552 1.222 -0.121 1.00 84.62 97 THR A C 1
ATOM 737 O O . THR A 1 97 ? 15.653 1.658 0.594 1.00 84.62 97 THR A O 1
ATOM 740 N N . LYS A 1 98 ? 17.438 2.024 -0.726 1.00 86.81 98 LYS A N 1
ATOM 741 C CA . LYS A 1 98 ? 17.338 3.480 -0.695 1.00 86.81 98 LYS A CA 1
ATOM 742 C C . LYS A 1 98 ? 16.104 3.908 -1.485 1.00 86.81 98 LYS A C 1
ATOM 744 O O . LYS A 1 98 ? 15.986 3.530 -2.653 1.00 86.81 98 LYS A O 1
ATOM 749 N N . LEU A 1 99 ? 15.261 4.721 -0.852 1.00 86.50 99 LEU A N 1
ATOM 750 C CA . LEU A 1 99 ? 14.065 5.298 -1.455 1.00 86.50 99 LEU A CA 1
ATOM 751 C C . LEU A 1 99 ? 14.403 6.087 -2.731 1.00 86.50 99 LEU A C 1
ATOM 753 O O . LEU A 1 99 ? 15.554 6.480 -2.982 1.00 86.50 99 LEU A O 1
ATOM 757 N N . ASP A 1 100 ? 13.381 6.300 -3.551 1.00 88.69 100 ASP A N 1
ATOM 758 C CA . ASP A 1 100 ? 13.497 7.180 -4.705 1.00 88.69 100 ASP A CA 1
ATOM 759 C C . ASP A 1 100 ? 13.629 8.640 -4.249 1.00 88.69 100 ASP A C 1
ATOM 761 O O . ASP A 1 100 ? 13.027 9.014 -3.240 1.00 88.69 100 ASP A O 1
ATOM 765 N N . PRO A 1 101 ? 14.401 9.483 -4.966 1.00 89.81 101 PRO A N 1
ATOM 766 C CA . PRO A 1 101 ? 14.679 10.855 -4.536 1.00 89.81 101 PRO A CA 1
ATOM 767 C C . PRO A 1 101 ? 13.420 11.683 -4.262 1.00 89.81 101 PRO A C 1
ATOM 769 O O . PRO A 1 101 ? 13.371 12.408 -3.276 1.00 89.81 101 PRO A O 1
ATOM 772 N N . GLU A 1 102 ? 12.387 11.525 -5.093 1.00 90.75 102 GLU A N 1
ATOM 773 C CA . GLU A 1 102 ? 11.102 12.218 -4.930 1.00 90.75 102 GLU A CA 1
ATOM 774 C C . GLU A 1 102 ? 10.421 11.841 -3.603 1.00 90.75 102 GLU A C 1
ATOM 776 O O . GLU A 1 102 ? 9.928 12.707 -2.883 1.00 90.75 102 GLU A O 1
ATOM 781 N N . ILE A 1 103 ? 10.479 10.558 -3.227 1.00 87.75 103 ILE A N 1
ATOM 782 C CA . ILE A 1 103 ? 9.920 10.044 -1.969 1.00 87.75 103 ILE A CA 1
ATOM 783 C C . ILE A 1 103 ? 10.770 10.504 -0.772 1.00 87.75 103 ILE A C 1
ATOM 785 O O . ILE A 1 103 ? 10.226 10.823 0.285 1.00 87.75 103 ILE A O 1
ATOM 789 N N . GLU A 1 104 ? 12.101 10.567 -0.912 1.00 89.38 104 GLU A N 1
ATOM 790 C CA . GLU A 1 104 ? 12.986 11.109 0.133 1.00 89.38 104 GLU A CA 1
ATOM 791 C C . GLU A 1 104 ? 12.681 12.583 0.425 1.00 89.38 104 GLU A C 1
ATOM 793 O O . GLU A 1 104 ? 12.620 12.982 1.592 1.00 89.38 104 GLU A O 1
ATOM 798 N N . GLU A 1 105 ? 12.468 13.384 -0.621 1.00 91.19 105 GLU A N 1
ATOM 799 C CA . GLU A 1 105 ? 12.104 14.796 -0.508 1.00 91.19 105 GLU A CA 1
ATOM 800 C C . GLU A 1 105 ? 10.727 14.978 0.138 1.00 91.19 105 GLU A C 1
ATOM 802 O O . GLU A 1 105 ? 10.592 15.781 1.065 1.00 91.19 105 GLU A O 1
ATOM 807 N N . GLU A 1 106 ? 9.725 14.203 -0.284 1.00 88.38 106 GLU A N 1
ATOM 808 C CA . GLU A 1 106 ? 8.385 14.229 0.310 1.00 88.38 106 GLU A CA 1
ATOM 809 C C . GLU A 1 106 ? 8.420 13.840 1.794 1.00 88.38 106 GLU A C 1
ATOM 811 O O . GLU A 1 106 ? 7.877 14.550 2.645 1.00 88.38 106 GLU A O 1
ATOM 816 N N . HIS A 1 107 ? 9.135 12.766 2.139 1.00 85.56 107 HIS A N 1
ATOM 817 C CA . HIS A 1 107 ? 9.296 12.335 3.525 1.00 85.56 107 HIS A CA 1
ATOM 818 C C . HIS A 1 107 ? 10.001 13.407 4.372 1.00 85.56 107 HIS A C 1
ATOM 820 O O . HIS A 1 107 ? 9.573 13.708 5.489 1.00 85.56 107 HIS A O 1
ATOM 826 N N . ALA A 1 108 ? 11.058 14.035 3.849 1.00 85.56 108 ALA A N 1
ATOM 827 C CA . ALA A 1 108 ? 11.746 15.128 4.532 1.00 85.56 108 ALA A CA 1
ATOM 828 C C . ALA A 1 108 ? 10.836 16.355 4.723 1.00 85.56 108 ALA A C 1
ATOM 830 O O . ALA A 1 108 ? 10.850 16.974 5.793 1.00 85.56 108 ALA A O 1
ATOM 831 N N . ALA A 1 109 ? 10.015 16.686 3.724 1.00 86.19 109 ALA A N 1
ATOM 832 C CA . ALA A 1 109 ? 9.039 17.764 3.810 1.00 86.19 109 ALA A CA 1
ATOM 833 C C . ALA A 1 109 ? 8.003 17.487 4.911 1.00 86.19 109 ALA A C 1
ATOM 835 O O . ALA A 1 109 ? 7.803 18.345 5.776 1.00 86.19 109 ALA A O 1
ATOM 836 N N . LEU A 1 110 ? 7.429 16.280 4.948 1.00 81.06 110 LEU A N 1
ATOM 837 C CA . LEU A 1 110 ? 6.468 15.857 5.973 1.00 81.06 110 LEU A CA 1
ATOM 838 C C . LEU A 1 110 ? 7.063 15.944 7.383 1.00 81.06 110 LEU A C 1
ATOM 840 O O . LEU A 1 110 ? 6.477 16.593 8.253 1.00 81.06 110 LEU A O 1
ATOM 844 N N . VAL A 1 111 ? 8.260 15.392 7.599 1.00 81.94 111 VAL A N 1
ATOM 845 C CA . VAL A 1 111 ? 8.950 15.458 8.900 1.00 81.94 111 VAL A CA 1
ATOM 846 C C . VAL A 1 111 ? 9.202 16.910 9.310 1.00 81.94 111 VAL A C 1
ATOM 848 O O . VAL A 1 111 ? 8.864 17.307 10.425 1.00 81.94 111 VAL A O 1
ATOM 851 N N . SER A 1 112 ? 9.718 17.737 8.397 1.00 80.06 112 SER A N 1
ATOM 852 C CA . SER A 1 112 ? 10.011 19.144 8.691 1.00 80.06 112 SER A CA 1
ATOM 853 C C . SER A 1 112 ? 8.756 19.974 8.991 1.00 80.06 112 SER A C 1
ATOM 855 O O . SER A 1 112 ? 8.822 20.923 9.771 1.00 80.06 112 SER A O 1
ATOM 857 N N . SER A 1 113 ? 7.609 19.626 8.399 1.00 74.44 113 SER A N 1
ATOM 858 C CA . SER A 1 113 ? 6.324 20.272 8.684 1.00 74.44 113 SER A CA 1
ATOM 859 C C . SER A 1 113 ? 5.786 19.887 10.064 1.00 74.44 113 SER A C 1
ATOM 861 O O . SER A 1 113 ? 5.306 20.748 10.800 1.00 74.44 113 SER A O 1
ATOM 863 N N . SER A 1 114 ? 5.954 18.620 10.457 1.00 66.19 114 SER A N 1
ATOM 864 C CA . SER A 1 114 ? 5.548 18.110 11.767 1.00 66.19 114 SER A CA 1
ATOM 865 C C . SER A 1 114 ? 6.361 18.733 12.906 1.00 66.19 114 SER A C 1
ATOM 867 O O . SER A 1 114 ? 5.794 19.057 13.946 1.00 66.19 114 SER A O 1
ATOM 869 N N . GLU A 1 115 ? 7.663 18.952 12.710 1.00 67.81 115 GLU A N 1
ATOM 870 C CA . GLU A 1 115 ? 8.547 19.532 13.734 1.00 67.81 115 GLU A CA 1
ATOM 871 C C . GLU A 1 115 ? 8.356 21.041 13.936 1.00 67.81 115 GLU A C 1
ATOM 873 O O . GLU A 1 115 ? 8.711 21.571 14.989 1.00 67.81 115 GLU A O 1
ATOM 878 N N . ARG A 1 116 ? 7.803 21.751 12.944 1.00 63.00 116 ARG A N 1
ATOM 879 C CA . ARG A 1 116 ? 7.579 23.204 13.028 1.00 63.00 116 ARG A CA 1
ATOM 880 C C . ARG A 1 116 ? 6.346 23.583 13.833 1.00 63.00 116 ARG A C 1
ATOM 882 O O . ARG A 1 116 ? 6.301 24.704 14.333 1.00 63.00 116 ARG A O 1
ATOM 889 N N . ASN A 1 117 ? 5.372 22.685 13.935 1.00 60.25 117 ASN A N 1
ATOM 890 C CA . ASN A 1 117 ? 4.044 23.061 14.396 1.00 60.25 117 ASN A CA 1
ATOM 891 C C . ASN A 1 117 ? 3.795 22.690 15.865 1.00 60.25 117 ASN A C 1
ATOM 893 O O . ASN A 1 117 ? 3.195 23.496 16.568 1.00 60.25 117 ASN A O 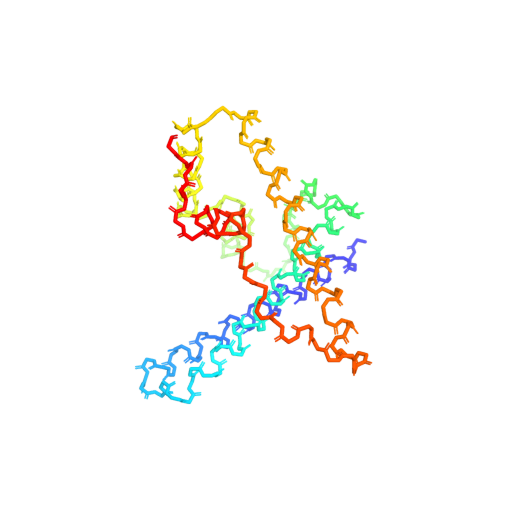1
ATOM 897 N N . GLU A 1 118 ? 4.265 21.542 16.378 1.00 64.12 118 GLU A N 1
ATOM 898 C CA . GLU A 1 118 ? 3.864 21.061 17.717 1.00 64.12 118 GLU A CA 1
ATOM 899 C C . GLU A 1 118 ? 4.918 20.186 18.423 1.00 64.12 118 GLU A C 1
ATOM 901 O O . GLU A 1 118 ? 5.844 19.653 17.811 1.00 64.12 118 GLU A O 1
ATOM 906 N N . SER A 1 119 ? 4.785 20.018 19.747 1.00 77.56 119 SER A N 1
ATOM 907 C CA . SER A 1 119 ? 5.633 19.093 20.511 1.00 77.56 119 SER A CA 1
ATOM 908 C C . SER A 1 119 ? 5.255 17.633 20.218 1.00 77.56 119 SER A C 1
ATOM 910 O O . SER A 1 119 ? 4.085 17.301 20.033 1.00 77.56 119 SER A O 1
ATOM 912 N N . LYS A 1 120 ? 6.238 16.719 20.232 1.00 76.44 120 LYS A N 1
ATOM 913 C CA . LYS A 1 120 ? 6.013 15.280 19.967 1.00 76.44 120 LYS A CA 1
ATOM 914 C C . LYS A 1 120 ? 4.956 14.647 20.883 1.00 76.44 120 LYS A C 1
ATOM 916 O O . LYS A 1 120 ? 4.263 13.716 20.483 1.00 76.44 120 LYS A O 1
ATOM 921 N N . GLU A 1 121 ? 4.845 15.129 22.117 1.00 79.56 121 GLU A N 1
ATOM 922 C CA . GLU A 1 121 ? 3.860 14.647 23.091 1.00 79.56 121 GLU A CA 1
ATOM 923 C C . GLU A 1 121 ? 2.433 15.059 22.720 1.00 79.56 121 GLU A C 1
ATOM 925 O 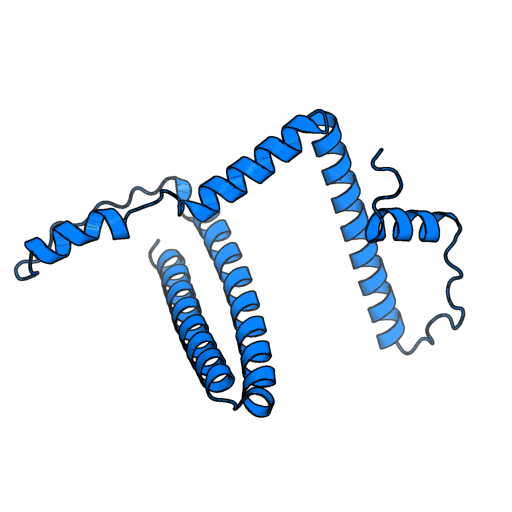O . GLU A 1 121 ? 1.511 14.257 22.872 1.00 79.56 121 GLU A O 1
ATOM 930 N N . GLU A 1 122 ? 2.255 16.275 22.200 1.00 79.19 122 GLU A N 1
ATOM 931 C CA . GLU A 1 122 ? 0.959 16.777 21.743 1.00 79.19 122 GLU A CA 1
ATOM 932 C C . GLU A 1 122 ? 0.503 16.045 20.476 1.00 79.19 122 GLU A C 1
ATOM 934 O O . GLU A 1 122 ? -0.624 15.552 20.426 1.00 79.19 122 GLU A O 1
ATOM 939 N N . ILE A 1 123 ? 1.415 15.841 19.520 1.00 76.81 123 ILE A N 1
ATOM 940 C CA . ILE A 1 123 ? 1.163 15.056 18.302 1.00 76.81 123 ILE A CA 1
ATOM 941 C C . ILE A 1 123 ? 0.704 13.637 18.661 1.00 76.81 123 ILE A C 1
ATOM 943 O O . ILE A 1 123 ? -0.317 13.162 18.167 1.00 76.81 123 ILE A O 1
ATOM 947 N N . ASN A 1 124 ? 1.410 12.966 19.576 1.00 81.88 124 ASN A N 1
ATOM 948 C CA . ASN A 1 124 ? 1.051 11.614 20.007 1.00 81.88 124 ASN A CA 1
ATOM 949 C C . ASN A 1 124 ? -0.297 11.559 20.734 1.00 81.88 124 ASN A C 1
ATOM 951 O O . ASN A 1 124 ? -1.029 10.579 20.590 1.00 81.88 124 ASN A O 1
ATOM 955 N N . ARG A 1 125 ? -0.631 12.579 21.535 1.00 82.94 125 ARG A N 1
ATOM 956 C CA . ARG A 1 125 ? -1.931 12.653 22.211 1.00 82.94 125 ARG A CA 1
ATOM 957 C C . ARG A 1 125 ? -3.060 12.816 21.196 1.00 82.94 125 ARG A C 1
ATOM 959 O O . ARG A 1 125 ? -4.039 12.080 21.270 1.00 82.94 125 ARG A O 1
ATOM 966 N N . ARG A 1 126 ? -2.901 13.730 20.236 1.00 77.50 126 ARG A N 1
ATOM 967 C CA . ARG A 1 126 ? -3.882 13.973 19.171 1.00 77.50 126 ARG 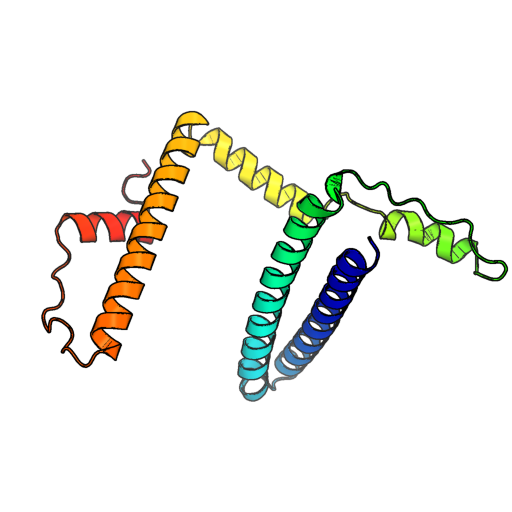A CA 1
ATOM 968 C C . ARG A 1 126 ? -4.068 12.763 18.269 1.00 77.50 126 ARG A C 1
ATOM 970 O O . ARG A 1 126 ? -5.205 12.406 17.991 1.00 77.50 126 ARG A O 1
ATOM 977 N N . ALA A 1 127 ? -2.983 12.088 17.893 1.00 81.19 127 ALA A N 1
ATOM 978 C CA . ALA A 1 127 ? -3.053 10.859 17.108 1.00 81.19 127 ALA A CA 1
ATOM 979 C C . ALA A 1 127 ? -3.899 9.781 17.808 1.00 81.19 127 ALA A C 1
ATOM 981 O O . ALA A 1 127 ? -4.734 9.149 17.172 1.00 81.19 127 ALA A O 1
ATOM 982 N N . ARG A 1 128 ? -3.745 9.611 19.130 1.00 82.62 128 ARG A N 1
ATOM 983 C CA . ARG A 1 128 ? -4.586 8.679 19.902 1.00 82.62 128 ARG A CA 1
ATOM 984 C C . ARG A 1 128 ? -6.050 9.096 19.912 1.00 82.62 128 ARG A C 1
ATOM 986 O O . ARG A 1 128 ? -6.895 8.278 19.592 1.00 82.62 128 ARG A O 1
ATOM 993 N N . MET A 1 129 ? -6.334 10.364 20.215 1.00 85.75 129 MET A N 1
ATOM 994 C CA . MET A 1 129 ? -7.710 10.871 20.208 1.00 85.75 129 MET A CA 1
ATOM 995 C C . MET A 1 129 ? -8.388 10.678 18.850 1.00 85.75 129 MET A C 1
ATOM 997 O O . MET A 1 129 ? -9.565 10.340 18.796 1.00 85.75 129 MET A O 1
ATOM 1001 N N . PHE A 1 130 ? -7.652 10.892 17.759 1.00 80.25 130 PHE A N 1
ATOM 1002 C CA . PHE A 1 130 ? -8.182 10.708 16.415 1.00 80.25 130 PHE A CA 1
ATOM 1003 C C . PHE A 1 130 ? -8.453 9.232 16.109 1.00 80.25 130 PHE A C 1
ATOM 1005 O O . PHE A 1 130 ? -9.507 8.912 15.571 1.00 80.25 130 PHE A O 1
ATOM 1012 N N . ASN A 1 131 ? -7.555 8.329 16.507 1.00 85.75 131 ASN A N 1
ATOM 1013 C CA . ASN A 1 131 ? -7.775 6.890 16.358 1.00 85.75 131 ASN A CA 1
ATOM 1014 C C . ASN A 1 131 ? -9.003 6.416 17.152 1.00 85.75 131 ASN A C 1
ATOM 1016 O O . ASN A 1 131 ? -9.841 5.717 16.591 1.00 85.75 131 ASN A O 1
ATOM 1020 N N . ASP A 1 132 ? -9.149 6.857 18.407 1.00 84.25 132 ASP A N 1
ATOM 1021 C CA . ASP A 1 132 ? -10.315 6.537 19.244 1.00 84.25 132 ASP A CA 1
ATOM 1022 C C . ASP A 1 132 ? -11.619 7.051 18.597 1.00 84.25 132 ASP A C 1
ATOM 1024 O O . ASP A 1 132 ? -12.658 6.394 18.637 1.00 84.25 132 ASP A O 1
ATOM 1028 N N . TYR A 1 133 ? -11.567 8.229 17.965 1.00 80.00 133 TYR A N 1
ATOM 1029 C CA . TYR A 1 133 ? -12.709 8.819 17.266 1.00 80.00 133 TYR A CA 1
ATOM 1030 C C . TYR A 1 133 ? -13.096 8.044 15.999 1.00 80.00 133 TYR A C 1
ATOM 1032 O O . TYR A 1 133 ? -14.282 7.833 15.741 1.00 80.00 133 TYR A O 1
ATOM 1040 N N . VAL A 1 134 ? -12.111 7.599 15.214 1.00 80.75 134 VAL A N 1
ATOM 1041 C CA . VAL A 1 134 ? -12.352 6.757 14.033 1.00 80.75 134 VAL A CA 1
ATOM 1042 C C . VAL A 1 134 ? -12.990 5.431 14.445 1.00 80.75 134 VAL A C 1
ATOM 1044 O O . VAL A 1 134 ? -13.986 5.036 13.843 1.00 80.75 134 VAL A O 1
ATOM 1047 N N . GLU A 1 135 ? -12.492 4.792 15.506 1.00 84.69 135 GLU A N 1
ATOM 1048 C CA . GLU A 1 135 ? -13.061 3.543 16.029 1.00 84.69 135 GLU A CA 1
ATOM 1049 C C . GLU A 1 135 ? -14.528 3.723 16.470 1.00 84.69 135 GLU A C 1
ATOM 1051 O O . GLU A 1 135 ? -15.389 2.910 16.128 1.00 84.69 135 GLU A O 1
ATOM 1056 N N . ASP A 1 136 ? -14.855 4.826 17.153 1.00 85.62 136 ASP A N 1
ATOM 1057 C CA . ASP A 1 136 ? -16.235 5.145 17.549 1.00 85.62 136 ASP A CA 1
ATOM 1058 C C . ASP A 1 136 ? -17.163 5.364 16.338 1.00 85.62 136 ASP A C 1
ATOM 1060 O O . ASP A 1 136 ? -18.304 4.891 16.327 1.00 85.62 136 ASP A O 1
ATOM 1064 N N . ILE A 1 137 ? -16.685 6.035 15.282 1.00 82.31 137 ILE A N 1
ATOM 1065 C CA . ILE A 1 137 ? -17.445 6.169 14.030 1.00 82.31 137 ILE A CA 1
ATOM 1066 C C . ILE A 1 137 ? -17.691 4.800 13.397 1.00 82.31 137 ILE A C 1
ATOM 1068 O O . ILE A 1 137 ? -18.821 4.515 12.995 1.00 82.31 137 ILE A O 1
ATOM 1072 N N . GLU A 1 138 ? -16.665 3.958 13.285 1.00 80.75 138 GLU A N 1
ATOM 1073 C CA . GLU A 1 138 ? -16.787 2.636 12.668 1.00 80.75 138 GLU A CA 1
ATOM 1074 C C . GLU A 1 138 ? -17.811 1.765 13.402 1.00 80.75 138 GLU A C 1
ATOM 1076 O O . GLU A 1 138 ? -18.667 1.144 12.762 1.00 80.75 138 GLU A O 1
ATOM 1081 N N . LEU A 1 139 ? -17.795 1.792 14.738 1.00 83.75 139 LEU A N 1
ATOM 1082 C CA . LEU A 1 139 ? -18.785 1.112 15.573 1.00 83.75 139 LEU A CA 1
ATOM 1083 C C . LEU A 1 139 ? -20.199 1.651 15.335 1.00 83.75 139 LEU A C 1
ATOM 1085 O O . LEU A 1 139 ? -21.122 0.868 15.109 1.00 83.75 139 LEU A O 1
ATOM 1089 N N . LYS A 1 140 ? -20.383 2.977 15.296 1.00 82.38 140 LYS A N 1
ATOM 1090 C CA . LYS A 1 140 ? -21.692 3.590 15.007 1.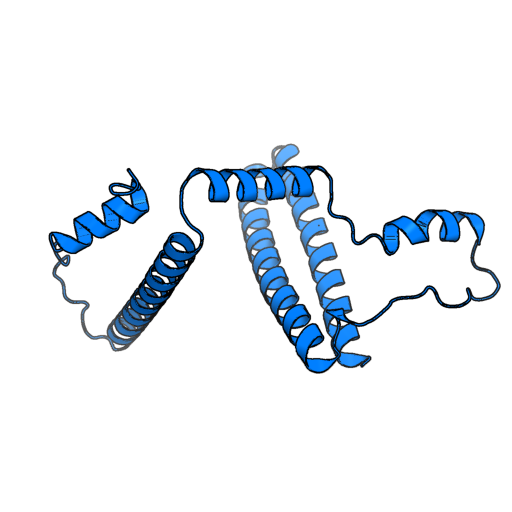00 82.38 140 LYS A CA 1
ATOM 1091 C C . LYS A 1 140 ? -22.208 3.235 13.616 1.00 82.38 140 LYS A C 1
ATOM 1093 O O . LYS A 1 140 ? -23.404 2.995 13.452 1.00 82.38 140 LYS A O 1
ATOM 1098 N N . ILE A 1 141 ? -21.333 3.190 12.611 1.00 78.62 141 ILE A N 1
ATOM 1099 C CA . ILE A 1 141 ? -21.694 2.779 11.249 1.00 78.62 141 ILE A CA 1
ATOM 1100 C C . ILE A 1 141 ? -22.110 1.306 11.235 1.00 78.62 141 ILE A C 1
ATOM 1102 O O . ILE A 1 141 ? -23.107 0.967 10.593 1.00 78.62 141 ILE A O 1
ATOM 1106 N N . ALA A 1 142 ? -21.393 0.435 11.948 1.00 79.50 142 ALA A N 1
ATOM 1107 C CA . ALA A 1 142 ? -21.743 -0.977 12.069 1.00 79.50 142 ALA A CA 1
ATOM 1108 C C . ALA A 1 142 ? -23.106 -1.171 12.759 1.00 79.50 142 ALA A C 1
ATOM 1110 O O . ALA A 1 142 ? -23.970 -1.857 12.210 1.00 79.50 142 ALA A O 1
ATOM 1111 N N . ASP A 1 143 ? -23.345 -0.492 13.883 1.00 79.88 143 ASP A N 1
ATOM 1112 C CA . ASP A 1 143 ? -24.624 -0.515 14.604 1.00 79.88 143 ASP A CA 1
ATOM 1113 C C . ASP A 1 143 ? -25.779 0.008 13.739 1.00 79.88 143 ASP A C 1
ATOM 1115 O O . ASP A 1 143 ? -26.882 -0.557 13.721 1.00 79.88 143 ASP A O 1
ATOM 1119 N N . TRP A 1 144 ? -25.539 1.078 12.976 1.00 75.00 144 TRP A N 1
ATOM 1120 C CA . TRP A 1 144 ? -26.528 1.633 12.058 1.00 75.00 144 TRP A CA 1
ATOM 1121 C C . TRP A 1 144 ? -26.838 0.670 10.911 1.00 75.00 144 TRP A C 1
ATOM 1123 O O . TRP A 1 144 ? -28.011 0.436 10.604 1.00 75.00 144 TRP A O 1
ATOM 1133 N N . ARG A 1 145 ? -25.808 0.050 10.322 1.00 72.50 145 ARG A N 1
ATOM 1134 C CA . ARG A 1 145 ? -25.949 -0.977 9.283 1.00 72.50 145 ARG A CA 1
ATOM 1135 C C . ARG A 1 145 ? -26.768 -2.159 9.791 1.00 72.50 145 ARG A C 1
ATOM 1137 O O . ARG A 1 145 ? -27.692 -2.591 9.106 1.00 72.50 145 ARG A O 1
ATOM 1144 N N . ASP A 1 146 ? -26.476 -2.657 10.985 1.00 76.25 146 ASP A N 1
ATOM 1145 C CA . ASP A 1 146 ? -27.161 -3.816 11.554 1.00 76.25 146 ASP A CA 1
ATOM 1146 C C . ASP A 1 146 ? -28.622 -3.481 11.912 1.00 76.25 146 ASP A C 1
ATOM 1148 O O . ASP A 1 146 ? -29.525 -4.294 11.697 1.00 76.25 146 ASP A O 1
ATOM 1152 N N . THR A 1 147 ? -28.895 -2.244 12.342 1.00 70.00 147 THR A N 1
ATOM 1153 C CA . THR A 1 147 ? -30.260 -1.735 12.560 1.00 70.00 147 THR A CA 1
ATOM 1154 C C . THR A 1 147 ? -31.049 -1.624 11.249 1.00 70.00 147 THR A C 1
ATOM 1156 O O . THR A 1 147 ? -32.219 -2.014 11.202 1.00 70.00 147 THR A O 1
ATOM 1159 N N . PHE A 1 148 ? -30.406 -1.152 10.176 1.00 60.44 148 PHE A N 1
ATOM 1160 C CA . PHE A 1 148 ? -31.000 -1.012 8.844 1.00 60.44 148 PHE A CA 1
ATOM 1161 C C . PHE A 1 148 ? -31.270 -2.375 8.183 1.00 60.44 148 PHE A C 1
ATOM 1163 O O . PHE A 1 148 ? -32.351 -2.600 7.637 1.00 60.44 148 PHE A O 1
ATOM 1170 N N . ILE A 1 149 ? -30.331 -3.323 8.288 1.00 64.19 149 ILE A N 1
ATOM 1171 C CA . ILE A 1 149 ? -30.484 -4.702 7.788 1.00 64.19 149 ILE A CA 1
ATOM 1172 C C . ILE A 1 149 ? -31.576 -5.454 8.564 1.00 64.19 149 ILE A C 1
ATOM 1174 O O . ILE A 1 149 ? -32.316 -6.242 7.976 1.00 64.19 149 ILE A O 1
ATOM 1178 N N . ALA A 1 150 ? -31.739 -5.181 9.862 1.00 69.12 150 ALA A N 1
ATOM 1179 C CA . ALA A 1 150 ? -32.793 -5.768 10.691 1.00 69.12 150 ALA A CA 1
ATOM 1180 C C . ALA A 1 150 ? -34.215 -5.254 10.370 1.00 69.12 150 ALA A C 1
ATOM 1182 O O . ALA A 1 150 ? -35.165 -5.629 11.061 1.00 69.12 150 ALA A O 1
ATOM 1183 N N . GLY A 1 151 ? -34.386 -4.396 9.355 1.00 56.59 151 GLY A N 1
ATOM 1184 C CA . GLY A 1 151 ? -35.692 -3.889 8.922 1.00 56.59 151 GLY A CA 1
ATOM 1185 C C . GLY A 1 151 ? -36.374 -2.975 9.941 1.00 56.59 151 GLY A C 1
ATOM 1186 O O . GLY A 1 151 ? -37.570 -2.707 9.823 1.00 56.59 151 GLY A O 1
ATOM 1187 N N . LYS A 1 152 ? -35.639 -2.499 10.953 1.00 58.31 152 LYS A N 1
ATOM 1188 C CA . LYS A 1 152 ? -36.107 -1.423 11.823 1.00 58.31 152 LYS A CA 1
ATOM 1189 C C . LYS A 1 152 ? -35.911 -0.125 11.050 1.00 58.31 152 LYS A C 1
ATOM 1191 O O . LYS A 1 152 ? -34.800 0.151 10.605 1.00 58.31 152 LYS A O 1
ATOM 1196 N N . GLU A 1 153 ? -36.993 0.631 10.850 1.00 51.50 153 GLU A N 1
ATOM 1197 C CA . GLU A 1 153 ? -36.920 1.949 10.214 1.00 51.50 153 GLU A CA 1
ATOM 1198 C C . GLU A 1 153 ? -35.764 2.747 10.838 1.00 51.50 153 GLU A C 1
ATOM 1200 O O . GLU A 1 153 ? -35.684 2.820 12.073 1.00 51.50 153 GLU A O 1
ATOM 1205 N N . PRO A 1 154 ? -34.858 3.329 10.026 1.00 50.94 154 PRO A N 1
ATOM 1206 C CA . PRO A 1 154 ? -33.877 4.257 10.561 1.00 50.94 154 PRO A CA 1
ATOM 1207 C C . PRO A 1 154 ? -34.643 5.353 11.310 1.00 50.94 154 PRO A C 1
ATOM 1209 O O . PRO A 1 154 ? -35.741 5.719 10.875 1.00 50.94 154 PRO A O 1
ATOM 1212 N N . PRO A 1 155 ? -34.123 5.886 12.429 1.00 51.19 155 PRO A N 1
ATOM 1213 C CA . PRO A 1 155 ? -34.769 7.012 13.082 1.00 51.19 155 PRO A CA 1
ATOM 1214 C C . PRO A 1 155 ? -34.939 8.129 12.043 1.00 51.19 155 PRO A C 1
ATOM 1216 O O . PRO A 1 155 ? -33.975 8.751 11.616 1.00 51.19 155 PRO A O 1
ATOM 1219 N N . LEU A 1 156 ? -36.182 8.355 11.607 1.00 49.44 156 LEU A N 1
ATOM 1220 C CA . LEU A 1 156 ? -36.577 9.280 10.535 1.00 49.44 156 LEU A CA 1
ATOM 1221 C C . LEU A 1 156 ? -36.448 10.758 10.930 1.00 49.44 156 LEU A C 1
ATOM 1223 O O . LEU A 1 156 ? -37.101 11.634 10.365 1.00 49.44 156 LEU A O 1
ATOM 1227 N N . LYS A 1 157 ? -35.600 11.064 11.905 1.00 48.12 157 LYS A N 1
ATOM 1228 C CA . LYS A 1 157 ? -35.157 12.428 12.123 1.00 48.12 157 LYS A CA 1
ATOM 1229 C C . LYS A 1 157 ? -33.745 12.520 11.571 1.00 48.12 157 LYS A C 1
ATOM 1231 O O . LYS A 1 157 ? -32.907 11.736 12.012 1.00 48.12 157 LYS A O 1
ATOM 1236 N N . PRO A 1 158 ? -33.459 13.487 10.676 1.00 42.97 158 PRO A N 1
ATOM 1237 C CA . PRO A 1 158 ? -32.104 13.997 10.599 1.00 42.97 158 PRO A CA 1
ATOM 1238 C C . PRO A 1 158 ? -31.729 14.269 12.050 1.00 42.97 158 PRO A C 1
ATOM 1240 O O . PRO A 1 158 ? -32.440 15.016 12.735 1.00 42.97 158 PRO A O 1
ATOM 1243 N N . VAL A 1 159 ? -30.725 13.560 12.558 1.00 53.25 159 VAL A N 1
ATOM 1244 C CA . VAL A 1 159 ? -30.082 13.965 13.797 1.00 53.25 159 VAL A CA 1
ATOM 1245 C C . VAL A 1 159 ? -29.622 15.371 13.463 1.00 53.25 159 VAL A C 1
ATOM 1247 O O . VAL A 1 159 ? -28.735 15.545 12.635 1.00 53.25 159 VAL A O 1
ATOM 1250 N N . VAL A 1 160 ? -30.359 16.373 13.953 1.00 48.09 160 VAL A N 1
ATOM 1251 C CA . VAL A 1 160 ? -29.891 17.753 13.923 1.00 48.09 160 VAL A CA 1
ATOM 1252 C C . VAL A 1 160 ? -28.515 17.638 14.556 1.00 48.09 160 VAL A C 1
ATOM 1254 O O . VAL A 1 160 ? -28.485 17.153 15.695 1.00 48.09 160 VAL A O 1
ATOM 1257 N N . PRO A 1 161 ? -27.424 17.936 13.822 1.00 48.50 161 PRO A N 1
ATOM 1258 C CA . PRO A 1 161 ? -26.093 17.859 14.390 1.00 48.50 161 PRO A CA 1
ATOM 1259 C C . PRO A 1 161 ? -26.180 18.586 15.719 1.00 48.50 161 PRO A C 1
ATOM 1261 O O . PRO A 1 161 ? -26.690 19.713 15.787 1.00 48.50 161 PRO A O 1
ATOM 1264 N N . SER A 1 162 ? -25.840 17.900 16.806 1.00 56.69 162 SER A N 1
ATOM 1265 C CA . SER A 1 162 ? -25.730 18.617 18.063 1.00 56.69 162 SER A CA 1
ATOM 1266 C C . SER A 1 162 ? -24.695 19.729 17.853 1.00 56.69 162 SER A C 1
ATOM 1268 O O . SER A 1 162 ? -23.868 19.650 16.944 1.00 56.69 162 SER A O 1
ATOM 1270 N N . ALA A 1 163 ? -24.734 20.793 18.654 1.00 57.19 163 ALA A N 1
ATOM 1271 C CA . ALA A 1 163 ? -23.745 21.865 18.514 1.00 57.19 163 ALA A CA 1
ATOM 1272 C C . ALA A 1 163 ? -22.289 21.339 18.570 1.00 57.19 163 ALA A C 1
ATOM 1274 O O . ALA A 1 163 ? -21.396 21.973 18.010 1.00 57.19 163 ALA A O 1
ATOM 1275 N N . ASP A 1 164 ? -22.079 20.164 19.178 1.00 58.59 164 ASP A N 1
ATOM 1276 C CA . ASP A 1 164 ? -20.805 19.449 19.200 1.00 58.59 164 ASP A CA 1
ATOM 1277 C C . ASP A 1 164 ? -20.485 18.748 17.865 1.00 58.59 164 ASP A C 1
ATOM 1279 O O . ASP A 1 164 ? -19.344 18.801 17.417 1.00 58.59 164 ASP A O 1
ATOM 1283 N N . ASP A 1 165 ? -21.465 18.167 17.166 1.00 53.50 165 ASP A N 1
ATOM 1284 C CA . ASP A 1 165 ? -21.246 17.509 15.866 1.00 53.50 165 ASP A CA 1
ATOM 1285 C C . ASP A 1 165 ? -20.906 18.520 14.758 1.00 53.50 165 ASP A C 1
ATOM 1287 O O . ASP A 1 165 ? -20.053 18.251 13.915 1.00 53.50 165 ASP A O 1
ATOM 1291 N N . ASP A 1 166 ? -21.500 19.718 14.791 1.00 58.00 166 ASP A N 1
ATOM 1292 C CA . ASP A 1 166 ? -21.136 20.821 13.887 1.00 58.00 166 ASP A CA 1
ATOM 1293 C C . ASP A 1 166 ? -19.715 21.342 14.156 1.00 58.00 166 ASP A C 1
ATOM 1295 O O . ASP A 1 166 ? -19.022 21.766 13.229 1.00 58.00 166 ASP A O 1
ATOM 1299 N N . ALA A 1 167 ? -19.261 21.317 15.414 1.00 59.44 167 ALA A N 1
ATOM 1300 C CA . ALA A 1 167 ? -17.878 21.641 15.753 1.00 59.44 167 ALA A CA 1
ATOM 1301 C C . ALA A 1 167 ? -16.923 20.558 15.231 1.00 59.44 167 ALA A C 1
ATOM 1303 O O . ALA A 1 167 ? -15.872 20.875 14.678 1.00 59.44 167 ALA A O 1
ATOM 1304 N N . ILE A 1 168 ? -17.318 19.289 15.327 1.00 56.84 168 ILE A N 1
ATOM 1305 C CA . ILE A 1 168 ? -16.535 18.153 14.840 1.00 56.84 168 ILE A CA 1
ATOM 1306 C C . ILE A 1 168 ? -16.430 18.155 13.309 1.00 56.84 168 ILE A C 1
ATOM 1308 O O . ILE A 1 168 ? -15.332 18.007 12.775 1.00 56.84 168 ILE A O 1
ATOM 1312 N N . ILE A 1 169 ? -17.527 18.411 12.593 1.00 62.06 169 ILE A N 1
ATOM 1313 C CA . ILE A 1 169 ? -17.507 18.555 11.131 1.00 62.06 169 ILE A CA 1
ATOM 1314 C C . ILE A 1 169 ? -16.615 19.734 10.728 1.00 62.06 169 ILE A C 1
ATOM 1316 O O . ILE A 1 169 ? -15.831 19.603 9.795 1.00 62.06 169 ILE A O 1
ATOM 1320 N N . ARG A 1 170 ? -16.633 20.856 11.460 1.00 56.38 170 ARG A N 1
ATOM 1321 C CA . ARG A 1 170 ? -15.737 21.991 11.171 1.00 56.38 170 ARG A CA 1
ATOM 1322 C C . ARG A 1 170 ? -14.265 21.708 11.448 1.00 56.38 170 ARG A C 1
ATOM 1324 O O . ARG A 1 170 ? -13.416 22.204 10.711 1.00 56.38 170 ARG A O 1
ATOM 1331 N N . ILE A 1 171 ? -13.950 20.901 12.458 1.00 61.16 171 ILE A N 1
ATOM 1332 C CA . ILE A 1 171 ? -12.579 20.437 12.708 1.00 61.16 171 ILE A CA 1
ATOM 1333 C C . ILE A 1 171 ? -12.111 19.534 11.557 1.00 61.16 171 ILE A C 1
ATOM 1335 O O . ILE A 1 171 ? -10.987 19.687 11.087 1.00 61.16 171 ILE A O 1
ATOM 1339 N N . ILE A 1 172 ? -12.972 18.638 11.067 1.00 55.38 172 ILE A N 1
ATOM 1340 C CA . ILE A 1 172 ? -12.637 17.684 9.997 1.00 55.38 172 ILE A CA 1
ATOM 1341 C C . ILE A 1 172 ? -12.565 18.365 8.619 1.00 55.38 172 ILE A C 1
ATOM 1343 O O . ILE A 1 172 ? -11.633 18.107 7.862 1.00 55.38 172 ILE A O 1
ATOM 1347 N N . GLU A 1 173 ? -13.520 19.233 8.282 1.00 57.78 173 GLU A N 1
ATOM 1348 C CA . GLU A 1 173 ? -13.614 19.873 6.960 1.00 57.78 173 GLU A CA 1
ATOM 1349 C C . GLU A 1 173 ? -12.755 21.136 6.832 1.00 57.78 173 GLU A C 1
ATOM 1351 O O . GLU A 1 173 ? -12.246 21.424 5.748 1.00 57.78 173 GLU A O 1
ATOM 1356 N N . PHE A 1 174 ? -12.590 21.903 7.913 1.00 56.72 174 PHE A N 1
ATOM 1357 C CA . PHE A 1 174 ? -11.975 23.235 7.863 1.00 56.72 174 PHE A CA 1
ATOM 1358 C C . PHE A 1 174 ? -10.785 23.408 8.811 1.00 56.72 174 PHE A C 1
ATOM 1360 O O . PHE A 1 174 ? -10.135 24.453 8.771 1.00 56.72 174 PHE A O 1
ATOM 1367 N N . GLY A 1 175 ? -10.475 22.411 9.647 1.00 48.69 175 GLY A N 1
ATOM 1368 C CA . GLY A 1 175 ? -9.397 22.506 10.631 1.00 48.69 175 GLY A CA 1
ATOM 1369 C C . GLY A 1 175 ? -9.629 23.590 11.688 1.00 48.69 175 GLY A C 1
ATOM 1370 O O . GLY A 1 175 ? -8.672 24.100 12.271 1.00 48.69 175 GLY A O 1
ATOM 1371 N N . ASP A 1 176 ? -10.880 23.992 11.911 1.00 47.97 176 ASP A N 1
ATOM 1372 C CA . ASP A 1 176 ? -11.198 25.106 12.802 1.00 47.97 176 ASP A CA 1
ATOM 1373 C C . ASP A 1 176 ? -10.898 24.692 14.258 1.00 47.97 176 ASP A C 1
ATOM 1375 O O . ASP A 1 176 ? -11.525 23.781 14.794 1.00 47.97 176 ASP A O 1
ATOM 1379 N N . GLY A 1 177 ? -9.875 25.307 14.868 1.00 47.12 177 GLY A N 1
ATOM 1380 C CA . GLY A 1 177 ? -9.268 24.878 16.143 1.00 47.12 177 GLY A CA 1
ATOM 1381 C C . GLY A 1 177 ? -7.786 24.463 16.068 1.00 47.12 177 GLY A C 1
ATOM 1382 O O . GLY A 1 177 ? -7.195 24.161 17.102 1.00 47.12 177 GLY A O 1
ATOM 1383 N N . LEU A 1 178 ? -7.174 24.479 14.876 1.00 42.69 178 LEU A N 1
ATOM 1384 C CA . LEU A 1 178 ? -5.734 24.253 14.629 1.00 42.69 178 LEU A CA 1
ATOM 1385 C C . LEU A 1 178 ? -4.879 25.545 14.634 1.00 42.69 178 LEU A C 1
ATOM 1387 O O . LEU A 1 178 ? -3.804 25.566 14.033 1.00 42.69 178 LEU A O 1
ATOM 1391 N N . GLN A 1 179 ? -5.340 26.622 15.283 1.00 41.19 179 GLN A N 1
ATOM 1392 C CA . GLN A 1 179 ? -4.550 27.849 15.499 1.00 41.19 179 GLN A CA 1
ATOM 1393 C C . GLN A 1 179 ? -4.076 27.983 16.942 1.00 41.19 179 GLN A C 1
ATOM 1395 O O . GLN A 1 179 ? -4.892 27.727 17.855 1.00 41.19 179 GLN A O 1
#

Radius of gyration: 24.2 Å; chains: 1; bounding box: 66×49×50 Å

Foldseek 3Di:
DCVLVVVLVVLVVVLVVLVVQLVVLVVCVVVVVCVVSVVVNVVSVVVNVVSVVVNVVSVVVCCVPVVPVPDDDDDDDDPPPPPCVVVVVCVCVVPDPDDDPVVVVVVVVVVVVVVVQDDPVVVVVVVVVVVVVVVVVVVVVVVQVVCVVVVPPRPPDPPPQDPVNVVVVCCVVPVVPSD